Protein AF-A0A1G9A4A7-F1 (afdb_monomer_lite)

Structure (mmCIF, N/CA/C/O backbone):
data_AF-A0A1G9A4A7-F1
#
_entry.id   AF-A0A1G9A4A7-F1
#
loop_
_atom_site.group_PDB
_atom_site.id
_atom_site.type_symbol
_atom_site.label_atom_id
_atom_site.label_alt_id
_atom_site.label_comp_id
_atom_site.label_asym_id
_atom_site.label_entity_id
_atom_site.label_seq_id
_atom_site.pdbx_PDB_ins_code
_atom_site.Cartn_x
_atom_site.Cartn_y
_atom_site.Cartn_z
_atom_site.occupancy
_atom_site.B_iso_or_equiv
_atom_site.auth_seq_id
_atom_site.auth_comp_id
_atom_site.auth_asym_id
_atom_site.auth_atom_id
_atom_site.pdbx_PDB_model_num
ATOM 1 N N . MET A 1 1 ? 52.147 -12.951 17.968 1.00 54.59 1 MET A N 1
ATOM 2 C CA . MET A 1 1 ? 51.588 -13.868 18.990 1.00 54.59 1 MET A CA 1
ATOM 3 C C . MET A 1 1 ? 50.944 -13.161 20.188 1.00 54.59 1 MET A C 1
ATOM 5 O O . MET A 1 1 ? 49.922 -13.643 20.649 1.00 54.59 1 MET A O 1
ATOM 9 N N . LYS A 1 2 ? 51.452 -12.015 20.682 1.00 52.56 2 LYS A N 1
ATOM 10 C CA . LYS A 1 2 ? 50.878 -11.351 21.875 1.00 52.56 2 LYS A CA 1
ATOM 11 C C . LYS A 1 2 ? 49.498 -10.698 21.657 1.00 52.56 2 LYS A C 1
ATOM 13 O O . LYS A 1 2 ? 48.680 -10.694 22.565 1.00 52.56 2 LYS A O 1
ATOM 18 N N . TYR A 1 3 ? 49.202 -10.236 20.440 1.00 58.75 3 TYR A N 1
ATOM 19 C CA . TYR A 1 3 ? 47.901 -9.627 20.108 1.00 58.75 3 TYR A CA 1
ATOM 20 C C . TYR A 1 3 ? 46.824 -10.633 19.677 1.00 58.75 3 TYR A C 1
ATOM 22 O O . TYR A 1 3 ? 45.649 -10.297 19.681 1.00 58.75 3 TYR A O 1
ATOM 30 N N . ILE A 1 4 ? 47.208 -11.877 19.362 1.00 59.34 4 ILE A N 1
ATOM 31 C CA . ILE A 1 4 ? 46.253 -12.955 19.044 1.00 59.34 4 ILE A CA 1
ATOM 32 C C . ILE A 1 4 ? 45.573 -13.445 20.332 1.00 59.34 4 ILE A C 1
ATOM 34 O O . ILE A 1 4 ? 44.373 -13.693 20.337 1.00 59.34 4 ILE A O 1
ATOM 38 N N . LEU A 1 5 ? 46.309 -13.479 21.450 1.00 55.00 5 LEU A N 1
ATOM 39 C CA . LEU A 1 5 ? 45.743 -13.761 22.772 1.00 55.00 5 LEU A CA 1
ATOM 40 C C . LEU A 1 5 ? 44.797 -12.639 23.252 1.00 55.00 5 LEU A C 1
ATOM 42 O O . LEU A 1 5 ? 43.810 -12.913 23.925 1.00 55.00 5 LEU A O 1
ATOM 46 N N . LEU A 1 6 ? 45.068 -11.384 22.868 1.00 52.69 6 LEU A N 1
ATOM 47 C CA . LEU A 1 6 ? 44.241 -10.224 23.226 1.00 52.69 6 LEU A CA 1
ATOM 48 C C . LEU A 1 6 ? 42.925 -10.166 22.421 1.00 52.69 6 LEU A C 1
ATOM 50 O O . LEU A 1 6 ? 41.909 -9.732 22.949 1.00 52.69 6 LEU A O 1
ATOM 54 N N . LEU A 1 7 ? 42.927 -10.643 21.170 1.00 55.94 7 LEU A N 1
ATOM 55 C CA . LEU A 1 7 ? 41.744 -10.686 20.294 1.00 55.94 7 LEU A CA 1
ATOM 56 C C . LEU A 1 7 ? 40.785 -11.848 20.603 1.00 55.94 7 LEU A C 1
ATOM 58 O O . LEU A 1 7 ? 39.607 -11.770 20.274 1.00 55.94 7 LEU A O 1
ATOM 62 N N . MET A 1 8 ? 41.264 -12.908 21.259 1.00 57.53 8 MET A N 1
ATOM 63 C CA . MET A 1 8 ? 40.421 -14.029 21.702 1.00 57.53 8 MET A CA 1
ATOM 64 C C . MET A 1 8 ? 39.713 -13.755 23.039 1.00 57.53 8 MET A C 1
ATOM 66 O O . MET A 1 8 ? 38.726 -14.414 23.354 1.00 57.53 8 MET A O 1
ATOM 70 N N . LEU A 1 9 ? 40.172 -12.763 23.811 1.00 55.56 9 LEU A N 1
ATOM 71 C CA . LEU A 1 9 ? 39.589 -12.414 25.112 1.00 55.56 9 LEU A CA 1
ATOM 72 C C . LEU A 1 9 ? 38.379 -11.466 24.998 1.00 55.56 9 LEU A C 1
ATOM 74 O O . LEU A 1 9 ? 37.577 -11.379 25.923 1.00 55.56 9 LEU A O 1
ATOM 78 N N . SER A 1 10 ? 38.201 -10.794 23.858 1.00 54.38 10 SER A N 1
ATOM 79 C CA . SER A 1 10 ? 37.059 -9.908 23.585 1.00 54.38 10 SER A CA 1
ATOM 80 C C . SER A 1 10 ? 35.889 -10.592 22.864 1.00 54.38 10 SER A C 1
ATOM 82 O O . SER A 1 10 ? 34.804 -10.022 22.799 1.00 54.38 10 SER A O 1
ATOM 84 N N . GLY A 1 11 ? 36.069 -11.819 22.359 1.00 55.72 11 GLY A N 1
ATOM 85 C CA . GLY A 1 11 ? 35.023 -12.580 21.658 1.00 55.72 11 GLY A CA 1
ATOM 86 C C . GLY A 1 11 ? 34.057 -13.356 22.565 1.00 55.72 11 GLY A C 1
ATOM 87 O O . GLY A 1 11 ? 33.063 -13.887 22.081 1.00 55.72 11 GLY A O 1
ATOM 88 N N . PHE A 1 12 ? 34.323 -13.425 23.872 1.00 53.41 12 PHE A N 1
ATOM 89 C CA . PHE A 1 12 ? 33.554 -14.246 24.820 1.00 53.41 12 PHE A CA 1
ATOM 90 C C . PHE A 1 12 ? 32.522 -13.466 25.653 1.00 53.41 12 PHE A C 1
ATOM 92 O O . PHE A 1 12 ? 31.963 -14.012 26.600 1.00 53.41 12 PHE A O 1
ATOM 99 N N . LEU A 1 13 ? 32.249 -12.199 25.313 1.00 53.91 13 LEU A N 1
ATOM 100 C CA . LEU A 1 13 ? 31.362 -11.324 26.094 1.00 53.91 13 LEU A CA 1
ATOM 101 C C . LEU A 1 13 ? 29.993 -11.036 25.453 1.00 53.91 13 LEU A C 1
ATOM 103 O O . LEU A 1 13 ? 29.306 -10.112 25.880 1.00 53.91 13 LEU A O 1
ATOM 107 N N . SER A 1 14 ? 29.564 -11.806 24.448 1.00 50.84 14 SER A N 1
ATOM 108 C CA . SER A 1 14 ? 28.265 -11.574 23.780 1.00 50.84 14 SER A CA 1
ATOM 109 C C . SER A 1 14 ? 27.290 -12.752 23.817 1.00 50.84 14 SER A C 1
ATOM 111 O O . SER A 1 14 ? 26.246 -12.688 23.179 1.00 50.84 14 SER A O 1
ATOM 113 N N . LEU A 1 15 ? 27.562 -13.796 24.607 1.00 57.97 15 LEU A N 1
ATOM 114 C CA . LEU A 1 15 ? 26.616 -14.895 24.843 1.00 57.97 15 LEU A CA 1
ATOM 115 C C . LEU A 1 15 ? 25.898 -14.764 26.196 1.00 57.97 15 LEU A C 1
ATOM 117 O O . LEU A 1 15 ? 25.818 -15.708 26.973 1.00 57.97 15 LEU A O 1
ATOM 121 N N . SER A 1 16 ? 25.324 -13.591 26.454 1.00 54.25 16 SER A N 1
ATOM 122 C CA . SER A 1 16 ? 24.239 -13.456 27.429 1.00 54.25 16 SER A CA 1
ATOM 123 C C . SER A 1 16 ? 22.943 -13.246 26.659 1.00 54.25 16 SER A C 1
ATOM 125 O O . SER A 1 16 ? 22.395 -12.147 26.626 1.00 54.25 16 SER A O 1
ATOM 127 N N . ASN A 1 17 ? 22.441 -14.312 26.028 1.00 54.19 17 ASN A N 1
ATOM 128 C CA . ASN A 1 17 ? 20.994 -14.426 25.895 1.00 54.19 17 ASN A CA 1
ATOM 129 C C . ASN A 1 17 ? 20.485 -14.530 27.327 1.00 54.19 17 ASN A C 1
ATOM 131 O O . ASN A 1 17 ? 20.624 -15.575 27.964 1.00 54.19 17 ASN A O 1
ATOM 135 N N . ALA A 1 18 ? 20.012 -13.405 27.854 1.00 50.34 18 ALA A N 1
ATOM 136 C CA . ALA A 1 18 ? 19.274 -13.384 29.095 1.00 50.34 18 ALA A CA 1
ATOM 137 C C . ALA A 1 18 ? 18.177 -14.444 28.969 1.00 50.34 18 ALA A C 1
ATOM 139 O O . ALA A 1 18 ? 17.316 -14.355 28.091 1.00 50.34 18 ALA A O 1
ATOM 140 N N . MET A 1 19 ? 18.276 -15.478 29.802 1.00 50.22 19 MET A N 1
ATOM 141 C CA . MET A 1 19 ? 17.165 -16.372 30.077 1.00 50.22 19 MET A CA 1
ATOM 142 C C . MET A 1 19 ? 15.978 -15.470 30.397 1.00 50.22 19 MET A C 1
ATOM 144 O O . MET A 1 19 ? 16.070 -14.627 31.291 1.00 50.22 19 MET A O 1
ATOM 148 N N . ALA A 1 20 ? 14.922 -15.575 29.593 1.00 47.34 20 ALA A N 1
ATOM 149 C CA . ALA A 1 20 ? 13.654 -14.956 29.904 1.00 47.34 20 ALA A CA 1
ATOM 150 C C . ALA A 1 20 ? 13.202 -15.564 31.230 1.00 47.34 20 ALA A C 1
ATOM 152 O O . ALA A 1 20 ? 12.761 -16.709 31.275 1.00 47.34 20 ALA A O 1
ATOM 153 N N . ASP A 1 21 ? 13.416 -14.820 32.310 1.00 48.41 21 ASP A N 1
ATOM 154 C CA . ASP A 1 21 ? 12.793 -15.092 33.591 1.00 48.41 21 ASP A CA 1
ATOM 155 C C . ASP A 1 21 ? 11.289 -15.058 33.302 1.00 48.41 21 ASP A C 1
ATOM 157 O O . ASP A 1 21 ? 10.763 -14.029 32.856 1.00 48.41 21 ASP A O 1
ATOM 161 N N . GLU A 1 22 ? 10.612 -16.202 33.420 1.00 54.56 22 GLU A N 1
ATOM 162 C CA . GLU A 1 22 ? 9.156 -16.242 33.386 1.00 54.56 22 GLU A CA 1
ATOM 163 C C . GLU A 1 22 ? 8.681 -15.470 34.611 1.00 54.56 22 GLU A C 1
ATOM 165 O O . GLU A 1 22 ? 8.489 -16.021 35.695 1.00 54.56 22 GLU A O 1
ATOM 170 N N . GLN A 1 23 ? 8.546 -14.154 34.441 1.00 50.25 23 GLN A N 1
ATOM 171 C CA . GLN A 1 23 ? 7.937 -13.288 35.425 1.00 50.25 23 GLN A CA 1
ATOM 172 C C . GLN A 1 23 ? 6.592 -13.928 35.777 1.00 50.25 23 GLN A C 1
ATOM 174 O O . GLN A 1 23 ? 5.769 -14.102 34.868 1.00 50.25 23 GLN A O 1
ATOM 179 N N . PRO A 1 24 ? 6.359 -14.309 37.049 1.00 46.75 24 PRO A N 1
ATOM 180 C CA . PRO A 1 24 ? 5.099 -14.911 37.437 1.00 46.75 24 PRO A CA 1
ATOM 181 C C . PRO A 1 24 ? 4.009 -13.959 36.975 1.00 46.75 24 PRO A C 1
ATOM 183 O O . PRO A 1 24 ? 4.106 -12.754 37.235 1.00 46.75 24 PRO A O 1
ATOM 186 N N . ALA A 1 25 ? 3.052 -14.498 36.209 1.00 54.12 25 ALA A N 1
ATOM 187 C CA . ALA A 1 25 ? 1.962 -13.750 35.610 1.00 54.12 25 ALA A CA 1
ATOM 188 C C . ALA A 1 25 ? 1.386 -12.816 36.671 1.00 54.12 25 ALA A C 1
ATOM 190 O O . ALA A 1 25 ? 0.669 -13.233 37.580 1.00 54.12 25 ALA A O 1
ATOM 191 N N . THR A 1 26 ? 1.784 -11.547 36.593 1.00 51.88 26 THR A N 1
ATOM 192 C CA . THR A 1 26 ? 1.227 -10.517 37.446 1.00 51.88 26 THR A CA 1
ATOM 193 C C . THR A 1 26 ? -0.234 -10.486 37.051 1.00 51.88 26 THR A C 1
ATOM 195 O O . THR A 1 26 ? -0.538 -10.253 35.877 1.00 51.88 26 THR A O 1
ATOM 198 N N . SER A 1 27 ? -1.112 -10.808 38.005 1.00 60.88 27 SER A N 1
ATOM 199 C CA . SER A 1 27 ? -2.559 -10.631 37.894 1.00 60.88 27 SER A CA 1
ATOM 200 C C . SER A 1 27 ? -2.854 -9.371 37.087 1.00 60.88 27 SER A C 1
ATOM 202 O O . SER A 1 27 ? -2.143 -8.381 37.295 1.00 60.88 27 SER A O 1
ATOM 204 N N . PRO A 1 28 ? -3.833 -9.397 36.160 1.00 51.78 28 PRO A N 1
ATOM 205 C CA . PRO A 1 28 ? -4.072 -8.288 35.249 1.00 51.78 28 PRO A CA 1
ATOM 206 C C . PRO A 1 28 ? -4.116 -7.010 36.071 1.00 51.78 28 PRO A C 1
ATOM 208 O O . PRO A 1 28 ? -4.966 -6.859 36.944 1.00 51.78 28 PRO A O 1
ATOM 211 N N . ALA A 1 29 ? -3.116 -6.155 35.862 1.00 57.19 29 ALA A N 1
ATOM 212 C CA . ALA A 1 29 ? -3.030 -4.877 36.530 1.00 57.19 29 ALA A CA 1
ATOM 213 C C . ALA A 1 29 ? -4.216 -4.058 36.028 1.00 57.19 29 ALA A C 1
ATOM 215 O O . ALA A 1 29 ? -4.135 -3.402 34.987 1.00 57.19 29 ALA A O 1
ATOM 216 N N . GLU A 1 30 ? -5.343 -4.162 36.728 1.00 57.41 30 GLU A N 1
ATOM 217 C CA . GLU A 1 30 ? -6.481 -3.284 36.549 1.00 57.41 30 GLU A CA 1
ATOM 218 C C . GLU A 1 30 ? -5.954 -1.849 36.652 1.00 57.41 30 GLU A C 1
ATOM 220 O O . GLU A 1 30 ? -5.438 -1.419 37.682 1.00 57.41 30 GLU A O 1
ATOM 225 N N . GLY A 1 31 ? -6.004 -1.124 35.532 1.00 63.59 31 GLY A N 1
ATOM 226 C CA . GLY A 1 31 ? -5.773 0.317 35.508 1.00 63.59 31 GLY A CA 1
ATOM 227 C C . GLY A 1 31 ? -4.380 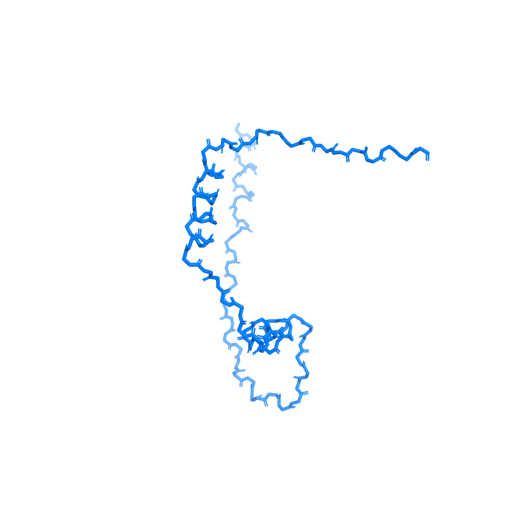0.817 35.118 1.00 63.59 31 GLY A C 1
ATOM 228 O O . GLY A 1 31 ? -4.155 2.023 35.223 1.00 63.59 31 GLY A O 1
ATOM 229 N N . LYS A 1 32 ? -3.443 -0.007 34.617 1.00 73.94 32 LYS A N 1
ATOM 230 C CA . LYS A 1 32 ? -2.216 0.577 34.035 1.00 73.94 32 LYS A CA 1
ATOM 231 C C . LYS A 1 32 ? -2.534 1.219 32.681 1.00 73.94 32 LYS A C 1
ATOM 233 O O . LYS A 1 32 ? -2.799 0.524 31.703 1.00 73.94 32 LYS A O 1
ATOM 238 N N . ALA A 1 33 ? -2.484 2.551 32.628 1.00 83.62 33 ALA A N 1
ATOM 239 C CA . ALA A 1 33 ? -2.587 3.296 31.379 1.00 83.62 33 ALA A CA 1
ATOM 240 C C . ALA A 1 33 ? -1.541 2.795 30.368 1.00 83.62 33 ALA A C 1
ATOM 242 O O . ALA A 1 33 ? -0.385 2.543 30.724 1.00 83.62 33 ALA A O 1
ATOM 243 N N . LEU A 1 34 ? -1.958 2.652 29.108 1.00 87.81 34 LEU A N 1
ATOM 244 C CA . LEU A 1 34 ? -1.072 2.237 28.024 1.00 87.81 34 LEU A CA 1
ATOM 245 C C . LEU A 1 34 ? 0.080 3.234 27.878 1.00 87.81 34 LEU A C 1
ATOM 247 O O . LEU A 1 34 ? -0.132 4.450 27.891 1.00 87.81 34 LEU A O 1
ATOM 251 N N . SER A 1 35 ? 1.294 2.729 27.672 1.00 94.94 35 SER A N 1
ATOM 252 C CA . SER A 1 35 ? 2.411 3.584 27.275 1.00 94.94 35 SER A CA 1
ATOM 253 C C . SER A 1 35 ? 2.111 4.260 25.928 1.00 94.94 35 SER A C 1
ATOM 255 O O . SER A 1 35 ? 1.329 3.723 25.136 1.00 94.94 35 SER A O 1
ATOM 257 N N . PRO A 1 36 ? 2.743 5.403 25.608 1.00 95.75 36 PRO A N 1
ATOM 258 C CA . PRO A 1 36 ? 2.563 6.050 24.309 1.00 95.75 36 PRO A CA 1
ATOM 259 C C . PRO A 1 36 ? 2.782 5.092 23.128 1.00 95.75 36 PRO A C 1
ATOM 261 O O . PRO A 1 36 ? 1.986 5.068 22.194 1.00 95.75 36 PRO A O 1
A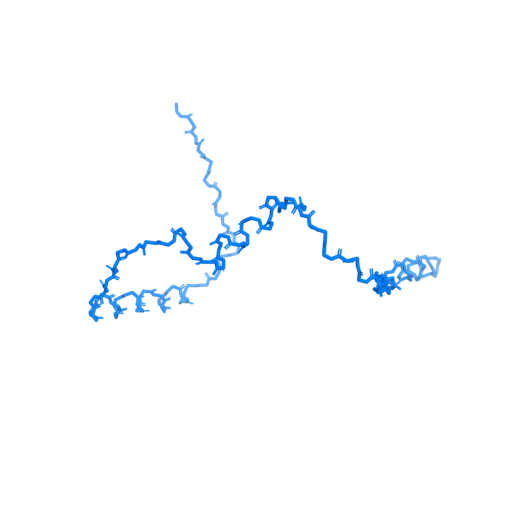TOM 264 N N . THR A 1 37 ? 3.797 4.227 23.200 1.00 96.19 37 THR A N 1
ATOM 265 C CA . THR A 1 37 ? 4.060 3.204 22.176 1.00 96.19 37 THR A CA 1
ATOM 266 C C . THR A 1 37 ? 2.902 2.218 22.032 1.00 96.19 37 THR A C 1
ATOM 268 O O . THR A 1 37 ? 2.491 1.909 20.917 1.00 96.19 37 THR A O 1
ATOM 271 N N . GLN A 1 38 ? 2.344 1.739 23.147 1.00 96.06 38 GLN A N 1
ATOM 272 C CA . GLN A 1 38 ? 1.205 0.818 23.121 1.00 96.06 38 GLN A CA 1
ATOM 273 C C . GLN A 1 38 ? -0.045 1.477 22.526 1.00 96.06 38 GLN A C 1
ATOM 275 O O . GLN A 1 38 ? -0.782 0.826 21.791 1.00 96.06 38 GLN A O 1
ATOM 280 N N . GLN A 1 39 ? -0.258 2.769 22.788 1.00 94.81 39 GLN A N 1
ATOM 281 C CA . GLN A 1 39 ? -1.360 3.529 22.195 1.00 94.81 39 GLN A CA 1
ATOM 282 C C . GLN A 1 39 ? -1.210 3.659 20.672 1.00 94.81 39 GLN A C 1
ATOM 284 O O . GLN A 1 39 ? -2.181 3.451 19.949 1.00 94.81 39 GLN A O 1
ATOM 289 N N . TRP A 1 40 ? -0.001 3.934 20.168 1.00 95.81 40 TRP A N 1
ATOM 290 C CA . TRP A 1 40 ? 0.264 3.999 18.724 1.00 95.81 40 TRP A CA 1
ATOM 291 C C . TRP A 1 40 ? 0.061 2.654 18.024 1.00 95.81 40 TRP A C 1
ATOM 293 O O . TRP A 1 40 ? -0.564 2.604 16.966 1.00 95.81 40 TRP A O 1
ATOM 303 N N . LEU A 1 41 ? 0.539 1.562 18.623 1.00 96.44 41 LEU A N 1
ATOM 304 C CA . LEU A 1 41 ? 0.325 0.218 18.081 1.00 96.44 41 LEU A CA 1
ATOM 305 C C . LEU A 1 41 ? -1.161 -0.157 18.071 1.00 96.44 41 LEU A C 1
ATOM 307 O O . LEU A 1 41 ? -1.642 -0.737 17.099 1.00 96.44 41 LEU A O 1
ATOM 311 N N . GLU A 1 42 ? -1.907 0.212 19.114 1.00 95.94 42 GLU A N 1
ATOM 312 C CA . GLU A 1 42 ? -3.355 0.010 19.147 1.00 95.94 42 GLU A CA 1
ATOM 313 C C . GLU A 1 42 ? -4.072 0.844 18.078 1.00 95.94 42 GLU A C 1
ATOM 315 O O . GLU A 1 42 ? -4.965 0.340 17.401 1.00 95.94 42 GLU A O 1
ATOM 320 N N . LEU A 1 43 ? -3.661 2.094 17.858 1.00 95.19 43 LEU A N 1
ATOM 321 C CA . LEU A 1 43 ? -4.208 2.944 16.799 1.00 95.19 43 LEU A CA 1
ATOM 322 C C . LEU A 1 43 ? -3.981 2.332 15.407 1.00 95.19 43 LEU A C 1
ATOM 324 O O . LEU A 1 43 ? -4.918 2.246 14.613 1.00 95.19 43 LEU A O 1
ATOM 328 N N . GLN A 1 44 ? -2.762 1.854 15.138 1.00 95.75 44 GLN A N 1
ATOM 329 C CA . GLN A 1 44 ? -2.407 1.193 13.879 1.00 95.75 44 GLN A CA 1
ATOM 330 C C . GLN A 1 44 ? -3.200 -0.099 13.669 1.00 95.75 44 GLN A C 1
ATOM 332 O O . GLN A 1 44 ? -3.792 -0.290 12.610 1.00 95.75 44 GLN A O 1
ATOM 337 N N . ARG A 1 45 ? -3.248 -0.974 14.683 1.00 95.88 45 ARG A N 1
ATOM 338 C CA . ARG A 1 45 ? -3.937 -2.269 14.600 1.00 95.88 45 ARG A CA 1
ATOM 339 C C . ARG A 1 45 ? -5.448 -2.119 14.499 1.00 95.88 45 ARG A C 1
ATOM 341 O O . ARG A 1 45 ? -6.088 -2.859 13.761 1.00 95.88 45 ARG A O 1
ATOM 348 N N . SER A 1 46 ? -6.021 -1.201 15.270 1.00 96.44 46 SER A N 1
ATOM 349 C CA . SER A 1 46 ? -7.470 -1.019 15.312 1.00 96.44 46 SER A CA 1
ATOM 350 C C . SER A 1 46 ? -8.017 -0.381 14.039 1.00 96.44 46 SER A C 1
ATOM 352 O O . SER A 1 46 ? -9.210 -0.500 13.773 1.00 96.44 46 SER A O 1
ATOM 354 N N . GLY A 1 47 ? -7.180 0.333 13.277 1.00 93.38 47 GLY A N 1
ATOM 355 C CA . GLY A 1 47 ? -7.611 1.046 12.077 1.00 93.38 47 GLY A CA 1
ATOM 356 C C . GLY A 1 47 ? -8.637 2.147 12.359 1.00 93.38 47 GLY A C 1
ATOM 357 O O . GLY A 1 47 ? -9.225 2.674 11.423 1.00 93.38 47 GLY A O 1
ATOM 358 N N . LYS A 1 48 ? -8.854 2.532 13.627 1.00 94.50 48 LYS A N 1
ATOM 359 C CA . LYS A 1 48 ? -9.864 3.533 14.020 1.00 94.50 48 LYS A CA 1
ATOM 3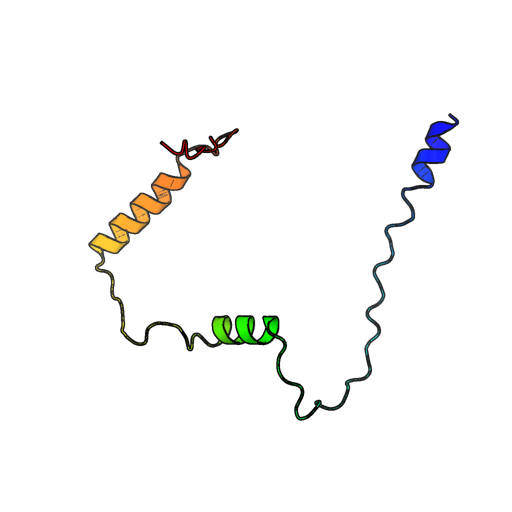60 C C . LYS A 1 48 ? -9.619 4.910 13.402 1.00 94.50 48 LYS A C 1
ATOM 362 O O . LYS A 1 48 ? -10.553 5.691 13.275 1.00 94.50 48 LYS A O 1
ATOM 367 N N . SER A 1 49 ? -8.373 5.200 13.029 1.00 94.31 49 SER A N 1
ATOM 368 C CA . SER A 1 49 ? -7.988 6.428 12.325 1.00 94.31 49 SER A CA 1
ATOM 369 C C . SER A 1 49 ? -8.029 6.310 10.799 1.00 94.31 49 SER A C 1
ATOM 371 O O . SER A 1 49 ? -7.733 7.290 10.119 1.00 94.31 49 SER A O 1
ATOM 373 N N . ALA A 1 50 ? -8.357 5.142 10.240 1.00 93.69 50 ALA A N 1
ATOM 374 C CA . ALA A 1 50 ? -8.544 4.999 8.801 1.00 93.69 50 ALA A CA 1
ATOM 375 C C . ALA A 1 50 ? -9.802 5.757 8.342 1.00 93.69 50 ALA A C 1
ATOM 377 O O . ALA A 1 50 ? -10.755 5.932 9.102 1.00 93.69 50 ALA A O 1
ATOM 378 N N . SER A 1 51 ? -9.812 6.202 7.082 1.00 94.44 51 SER A N 1
ATOM 379 C CA . SER A 1 51 ? -10.993 6.842 6.493 1.00 94.44 51 SER A CA 1
ATOM 380 C C . SER A 1 51 ? -12.191 5.891 6.521 1.00 94.44 51 SER A C 1
ATOM 382 O O . SER A 1 51 ? -12.086 4.746 6.085 1.00 94.44 51 SER A O 1
ATOM 384 N N . SER A 1 52 ? -13.345 6.383 6.971 1.00 94.12 52 SER A N 1
ATOM 385 C CA . SER A 1 52 ? -14.619 5.661 6.889 1.00 94.12 52 SER A CA 1
ATOM 386 C C . SER A 1 52 ? -15.241 5.704 5.490 1.00 94.12 52 SER A C 1
ATOM 388 O O . SER A 1 52 ? -16.173 4.953 5.206 1.00 94.12 52 SER A O 1
ATOM 390 N N . HIS A 1 53 ? -14.746 6.582 4.613 1.00 95.94 53 HIS A N 1
ATOM 391 C CA . HIS A 1 53 ? -15.239 6.709 3.250 1.00 95.94 53 HIS A CA 1
ATOM 392 C C . HIS A 1 53 ? -14.486 5.753 2.314 1.00 95.94 53 HIS A C 1
ATOM 394 O O . HIS A 1 53 ? -13.252 5.838 2.247 1.00 95.94 53 HIS A O 1
ATOM 400 N N . PRO A 1 54 ? -15.192 4.884 1.562 1.00 94.12 54 PRO A N 1
ATOM 401 C CA . PRO A 1 54 ? -14.573 4.059 0.534 1.00 94.12 54 PRO A CA 1
ATOM 402 C C . PRO A 1 54 ? -13.856 4.925 -0.504 1.00 94.12 54 PRO A C 1
ATOM 404 O O . PRO A 1 54 ? -14.425 5.882 -1.019 1.00 94.12 54 PRO A O 1
ATOM 407 N N . GLN A 1 55 ? -12.620 4.567 -0.842 1.00 93.19 55 GLN A N 1
ATOM 408 C CA . GLN A 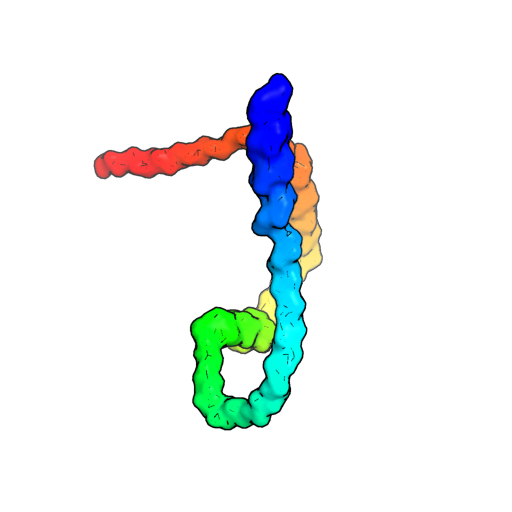1 55 ? -11.843 5.236 -1.889 1.00 93.19 55 GLN A CA 1
ATOM 409 C C . GLN A 1 55 ? -11.596 4.250 -3.036 1.00 93.19 55 GLN A C 1
ATOM 411 O O . GLN A 1 55 ? -10.512 3.669 -3.122 1.00 93.19 55 GLN A O 1
ATOM 416 N N . PRO A 1 56 ? -12.616 3.973 -3.874 1.00 94.69 56 PRO A N 1
ATOM 417 C CA . PRO A 1 56 ? -12.467 3.039 -4.977 1.00 94.69 56 PRO A CA 1
ATOM 418 C C . PRO A 1 56 ? -11.528 3.617 -6.037 1.00 94.69 56 PRO A C 1
ATOM 420 O O . PRO A 1 56 ? -11.580 4.801 -6.369 1.00 94.69 56 PRO A O 1
ATOM 423 N N . ILE A 1 57 ? -10.692 2.752 -6.600 1.00 94.69 57 ILE A N 1
ATOM 424 C CA . ILE A 1 57 ? -9.811 3.072 -7.721 1.00 94.69 57 ILE A CA 1
ATOM 425 C C . ILE A 1 57 ? -10.353 2.326 -8.941 1.00 94.69 57 ILE A C 1
ATOM 427 O O . ILE A 1 57 ? -10.691 1.145 -8.840 1.00 94.69 57 ILE A O 1
ATOM 431 N N . SER A 1 58 ? -10.466 3.002 -10.087 1.00 97.19 58 SER A N 1
ATOM 432 C CA . SER A 1 58 ? -10.882 2.340 -11.327 1.00 97.19 58 SER A CA 1
ATOM 433 C C . SER A 1 58 ? -9.831 1.321 -11.780 1.00 97.19 58 SER A C 1
ATOM 435 O O . SER A 1 58 ? -8.643 1.472 -11.491 1.00 97.19 58 SER A O 1
ATOM 437 N N . GLY A 1 59 ? -10.251 0.297 -12.529 1.00 96.31 59 GLY A N 1
ATOM 438 C CA . GLY A 1 59 ? -9.327 -0.719 -13.052 1.00 96.31 59 GLY A CA 1
ATOM 439 C C . GLY A 1 59 ? -8.178 -0.113 -13.868 1.00 96.31 59 GLY A C 1
ATOM 440 O O . GLY A 1 59 ? -7.020 -0.419 -13.619 1.00 96.31 59 GLY A O 1
ATOM 441 N N . GLU A 1 60 ? -8.477 0.842 -14.751 1.00 97.56 60 GLU A N 1
ATOM 442 C CA . GLU A 1 60 ? -7.468 1.536 -15.567 1.00 97.56 60 GLU A CA 1
ATOM 443 C C . GLU A 1 60 ? -6.439 2.313 -14.725 1.00 97.56 60 GLU A C 1
ATOM 445 O O . GLU A 1 60 ? -5.235 2.314 -15.017 1.00 97.56 60 GLU A O 1
ATOM 450 N N . VAL A 1 61 ? -6.891 2.966 -13.648 1.00 97.69 61 VAL A N 1
ATOM 451 C CA . VAL A 1 61 ? -5.987 3.666 -12.729 1.00 97.69 61 VAL A CA 1
ATOM 452 C C . VAL A 1 61 ? -5.149 2.655 -11.947 1.00 97.69 61 VAL A C 1
ATOM 454 O O . VAL A 1 61 ? -3.945 2.867 -11.801 1.00 97.69 61 VAL A O 1
ATOM 457 N N . MET A 1 62 ? -5.734 1.538 -11.505 1.00 97.56 62 MET A N 1
ATOM 458 C CA . MET A 1 62 ? -4.999 0.457 -10.841 1.00 97.56 62 MET A CA 1
ATOM 459 C C . MET A 1 62 ? -3.908 -0.125 -11.751 1.00 97.56 62 MET A C 1
ATOM 461 O O . MET A 1 62 ? -2.767 -0.275 -11.315 1.00 97.56 62 MET A O 1
ATOM 465 N N . ASP A 1 63 ? -4.211 -0.357 -13.029 1.00 98.25 63 ASP A N 1
ATOM 466 C CA . ASP A 1 63 ? -3.238 -0.828 -14.019 1.00 98.25 63 ASP A CA 1
ATOM 467 C C . ASP A 1 63 ? -2.079 0.156 -14.183 1.00 98.25 63 ASP A C 1
ATOM 469 O O . ASP A 1 63 ? -0.911 -0.233 -14.256 1.00 98.25 63 ASP A O 1
ATOM 473 N N . SER A 1 64 ? -2.390 1.450 -14.222 1.00 98.06 64 SER A N 1
ATOM 474 C CA . SER A 1 64 ? -1.389 2.511 -14.335 1.00 98.06 64 SER A CA 1
ATOM 475 C C . SER A 1 64 ? -0.501 2.594 -13.089 1.00 98.06 64 SER A C 1
ATOM 477 O O . SER A 1 64 ? 0.721 2.725 -13.203 1.00 98.06 64 SER A O 1
ATOM 479 N N . VAL A 1 65 ? -1.090 2.457 -11.896 1.00 97.75 65 VAL A N 1
ATOM 480 C CA . VAL A 1 65 ? -0.359 2.386 -10.622 1.00 97.75 65 VAL A CA 1
ATOM 481 C C . VAL A 1 65 ? 0.554 1.162 -10.596 1.00 97.75 65 VAL A C 1
ATOM 483 O O . VAL A 1 65 ? 1.731 1.298 -10.258 1.00 97.75 65 VAL A O 1
ATOM 486 N N . HIS A 1 66 ? 0.052 -0.000 -11.013 1.00 97.69 66 HIS A N 1
ATOM 487 C CA . HIS A 1 66 ? 0.818 -1.241 -11.053 1.00 97.69 66 HIS A CA 1
ATOM 488 C C . HIS A 1 66 ? 1.995 -1.156 -12.036 1.00 97.69 66 HIS A C 1
ATOM 490 O O . HIS A 1 66 ? 3.130 -1.457 -11.671 1.00 97.69 66 HIS A O 1
ATOM 496 N N . LYS A 1 67 ? 1.769 -0.645 -13.254 1.00 98.25 67 LYS A N 1
ATOM 497 C CA . LYS A 1 67 ? 2.839 -0.398 -14.237 1.00 98.25 67 LYS A CA 1
ATOM 498 C C . LYS A 1 67 ? 3.918 0.532 -13.683 1.00 98.25 67 LYS A C 1
ATOM 500 O O . LYS A 1 67 ? 5.105 0.254 -13.835 1.00 98.25 67 LYS A O 1
ATOM 505 N N . ARG A 1 68 ? 3.526 1.625 -13.018 1.00 97.94 68 ARG A N 1
ATOM 506 C CA . ARG A 1 68 ? 4.477 2.557 -12.391 1.00 97.94 68 ARG A CA 1
ATOM 507 C C . ARG A 1 68 ? 5.274 1.888 -11.271 1.00 97.94 68 ARG A C 1
ATOM 509 O O . ARG A 1 68 ? 6.474 2.129 -11.173 1.00 97.94 68 ARG A O 1
ATOM 516 N N . TYR A 1 69 ? 4.621 1.070 -10.447 1.00 96.81 69 TYR A N 1
ATOM 517 C CA . TYR A 1 69 ? 5.277 0.315 -9.382 1.00 96.81 69 TYR A CA 1
ATOM 518 C C . TYR A 1 69 ? 6.355 -0.610 -9.951 1.00 96.81 69 TYR A C 1
ATOM 520 O O . TYR A 1 69 ? 7.509 -0.501 -9.546 1.00 96.81 69 TYR A O 1
ATOM 528 N N . LEU A 1 70 ? 6.026 -1.421 -10.962 1.00 97.75 70 LEU A N 1
ATOM 529 C CA . LEU A 1 70 ? 7.004 -2.289 -11.626 1.00 97.75 70 LEU A CA 1
ATOM 530 C C . LEU A 1 70 ? 8.175 -1.495 -12.213 1.00 97.75 70 LEU A C 1
ATOM 532 O O . LEU A 1 70 ? 9.332 -1.819 -11.955 1.00 97.75 70 LEU A O 1
ATOM 536 N N . LYS A 1 71 ? 7.880 -0.393 -12.910 1.00 97.56 71 LYS A N 1
ATOM 537 C CA . LYS A 1 71 ? 8.900 0.480 -13.502 1.00 97.56 71 LYS A CA 1
ATOM 538 C C . LYS A 1 71 ? 9.874 1.057 -12.469 1.00 97.56 71 LYS A C 1
ATOM 540 O O . LYS A 1 71 ? 11.022 1.334 -12.802 1.00 97.56 71 LYS A O 1
ATOM 545 N N . SER A 1 72 ? 9.444 1.256 -11.221 1.00 94.25 72 SER A N 1
ATOM 546 C CA . SER A 1 72 ? 10.317 1.807 -10.175 1.00 94.25 72 SER A CA 1
ATOM 547 C C . SER A 1 72 ? 11.485 0.879 -9.816 1.00 94.25 72 SER A C 1
ATOM 549 O O . SER A 1 72 ? 12.549 1.371 -9.453 1.00 94.25 72 SER A O 1
ATOM 551 N N . PHE A 1 73 ? 11.328 -0.436 -10.008 1.00 94.81 73 PHE A N 1
ATOM 552 C CA . PHE A 1 73 ? 12.378 -1.432 -9.762 1.00 94.81 73 PHE A CA 1
ATOM 553 C C . PHE A 1 73 ? 13.361 -1.593 -10.921 1.00 94.81 73 PHE A C 1
ATOM 555 O O . PHE A 1 73 ? 14.393 -2.236 -10.763 1.00 94.81 73 PHE A O 1
ATOM 562 N N . GLU A 1 74 ? 13.073 -1.013 -12.087 1.00 96.31 74 GLU A N 1
ATOM 563 C CA . GLU A 1 74 ? 13.986 -1.054 -13.236 1.00 96.31 74 GLU A CA 1
ATOM 564 C C . GLU A 1 74 ? 15.200 -0.132 -13.045 1.00 96.31 74 GLU A C 1
ATOM 566 O O . GLU A 1 74 ? 16.162 -0.192 -13.812 1.00 96.31 74 GLU A O 1
ATOM 571 N N . LYS A 1 75 ? 15.156 0.764 -12.051 1.00 90.88 75 LYS A N 1
ATOM 572 C CA . LYS A 1 75 ? 16.259 1.670 -11.735 1.00 90.88 75 LYS A CA 1
ATOM 573 C C . LYS A 1 75 ? 17.178 1.031 -10.691 1.00 90.88 75 LYS A C 1
ATOM 575 O O . LYS A 1 75 ? 16.681 0.562 -9.668 1.00 90.88 75 LYS A O 1
ATOM 580 N N . PRO A 1 76 ? 18.506 1.022 -10.913 1.00 91.94 76 PRO A N 1
ATOM 581 C CA . PRO A 1 76 ? 19.437 0.552 -9.899 1.00 91.94 76 PRO A CA 1
ATOM 582 C C . PRO A 1 76 ? 19.381 1.467 -8.675 1.00 91.94 76 PRO A C 1
ATOM 584 O O . PRO A 1 76 ? 19.100 2.662 -8.791 1.00 91.94 76 PRO A O 1
ATOM 587 N N . ILE A 1 77 ? 19.684 0.901 -7.508 1.00 90.12 77 ILE A N 1
ATOM 588 C CA . ILE A 1 77 ? 19.869 1.683 -6.286 1.00 90.12 77 ILE A CA 1
ATOM 589 C C . ILE A 1 77 ? 21.101 2.578 -6.495 1.00 90.12 77 ILE A C 1
ATOM 591 O O . ILE A 1 77 ? 22.171 2.044 -6.797 1.00 90.12 77 ILE A O 1
ATOM 595 N N . PRO A 1 78 ? 20.98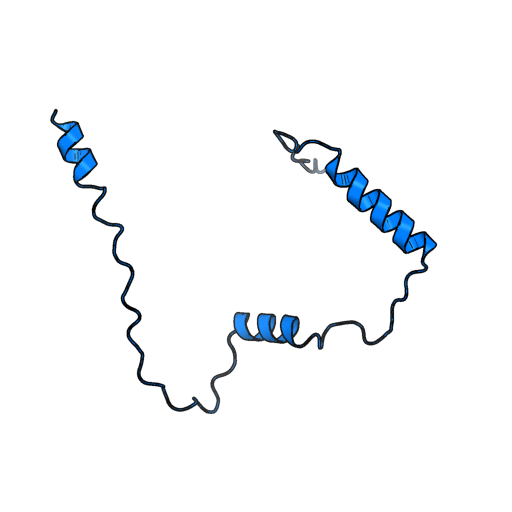1 3.911 -6.361 1.00 91.19 78 PRO A N 1
ATOM 596 C CA . PRO A 1 78 ? 22.130 4.803 -6.434 1.00 91.19 78 PRO A CA 1
ATOM 597 C C . PRO A 1 78 ? 23.167 4.464 -5.359 1.00 91.19 78 PRO A C 1
ATOM 599 O O . PRO A 1 78 ? 22.809 4.193 -4.213 1.00 91.19 78 PRO A O 1
ATOM 602 N N . GLU A 1 79 ? 24.453 4.531 -5.706 1.00 93.25 79 GLU A N 1
ATOM 603 C CA . GLU A 1 79 ? 25.539 4.361 -4.728 1.00 93.25 79 GLU A CA 1
ATOM 604 C C . GLU A 1 79 ? 25.590 5.523 -3.727 1.00 93.25 79 GLU A C 1
ATOM 606 O O . GLU A 1 79 ? 25.972 5.347 -2.571 1.00 93.25 79 GLU A O 1
ATOM 611 N N . LEU A 1 80 ? 25.177 6.714 -4.170 1.00 92.00 80 LEU A N 1
ATOM 612 C CA . LEU A 1 80 ? 25.138 7.941 -3.387 1.00 92.00 80 LEU A CA 1
ATOM 613 C C . LEU A 1 80 ? 23.831 8.684 -3.676 1.00 92.00 80 LEU A C 1
ATOM 615 O O . LEU A 1 80 ? 23.377 8.740 -4.819 1.00 92.00 80 LEU A O 1
ATOM 619 N N . TYR A 1 81 ? 23.252 9.281 -2.638 1.00 89.38 81 TYR A N 1
ATOM 620 C CA . TYR A 1 81 ? 22.136 10.214 -2.762 1.00 89.38 81 TYR A CA 1
ATOM 621 C C . TYR A 1 81 ? 22.660 11.629 -2.555 1.00 89.38 81 TYR A C 1
ATOM 623 O O . TYR A 1 81 ? 23.340 11.904 -1.562 1.00 89.38 81 TYR A O 1
ATOM 631 N N . GLU A 1 82 ? 22.344 12.528 -3.482 1.00 87.06 82 GLU A N 1
ATOM 632 C CA . GLU A 1 82 ? 22.651 13.944 -3.316 1.00 87.06 82 GLU A CA 1
ATOM 633 C C . GLU A 1 82 ? 21.841 14.501 -2.141 1.00 87.06 82 GLU A C 1
ATOM 635 O O . GLU A 1 82 ? 20.634 14.276 -2.021 1.00 87.06 82 GLU A O 1
ATOM 640 N N . ARG A 1 83 ? 22.517 15.210 -1.234 1.00 84.31 83 ARG A N 1
ATOM 641 C CA . ARG A 1 83 ? 21.847 15.975 -0.186 1.00 84.31 83 ARG A CA 1
ATOM 642 C C . ARG A 1 83 ? 21.611 17.369 -0.731 1.00 84.31 83 ARG A C 1
ATOM 644 O O . ARG A 1 83 ? 22.561 18.139 -0.840 1.00 84.31 83 ARG A O 1
ATOM 651 N N . GLU A 1 84 ? 20.359 17.704 -1.008 1.00 80.25 84 GLU A N 1
ATOM 652 C CA . GLU A 1 84 ? 20.010 19.093 -1.274 1.00 80.25 84 GLU A CA 1
ATOM 653 C C . GLU A 1 84 ? 20.297 19.924 -0.020 1.00 80.25 84 GLU A C 1
ATOM 655 O O . GLU A 1 84 ? 19.696 19.740 1.040 1.00 80.25 84 GLU A O 1
ATOM 660 N N . THR A 1 85 ? 21.284 20.809 -0.115 1.00 77.75 85 THR A N 1
ATOM 661 C CA . THR A 1 85 ? 21.474 21.871 0.863 1.00 77.75 85 THR A CA 1
ATOM 662 C C . THR A 1 85 ? 20.537 22.995 0.465 1.00 77.75 85 THR A C 1
ATOM 664 O O . THR A 1 85 ? 20.761 23.631 -0.563 1.0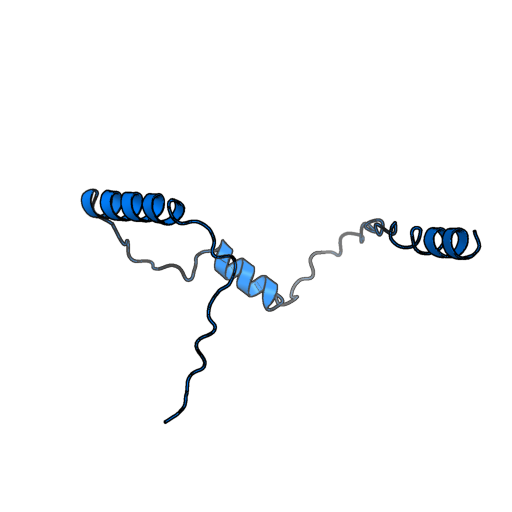0 77.75 85 THR A O 1
ATOM 667 N N . SER A 1 86 ? 19.488 23.242 1.250 1.00 73.75 86 SER A N 1
ATOM 668 C CA . SER A 1 86 ? 18.665 24.438 1.085 1.00 73.75 86 SER A CA 1
ATOM 669 C C . SER A 1 86 ? 19.554 25.667 1.273 1.00 73.75 86 SER A C 1
ATOM 671 O O . SER A 1 86 ? 19.855 26.061 2.399 1.00 73.75 86 SER A O 1
ATOM 673 N N . THR A 1 87 ? 20.032 26.248 0.176 1.00 69.88 87 THR A N 1
ATOM 674 C CA . THR A 1 87 ? 20.736 27.525 0.206 1.00 69.88 87 THR A CA 1
ATOM 675 C C . THR A 1 87 ? 19.683 28.595 0.463 1.00 69.88 87 THR A C 1
ATOM 677 O O . THR A 1 87 ? 18.912 28.943 -0.428 1.00 69.88 87 THR A O 1
ATOM 680 N N . THR A 1 88 ? 19.586 29.057 1.707 1.00 69.31 88 THR A N 1
ATOM 681 C CA . THR A 1 88 ? 18.758 30.211 2.072 1.00 69.31 88 THR A CA 1
ATOM 682 C C . THR A 1 88 ? 19.273 31.434 1.310 1.00 69.31 88 THR A C 1
ATOM 684 O O . THR A 1 88 ? 20.418 31.838 1.519 1.00 69.31 88 THR A O 1
ATOM 687 N N . HIS A 1 89 ? 18.449 31.977 0.411 1.00 56.09 89 HIS A N 1
ATOM 688 C CA . HIS A 1 89 ? 18.645 33.293 -0.203 1.00 56.09 89 HIS A CA 1
ATOM 689 C C . HIS A 1 89 ? 18.156 34.407 0.723 1.00 56.09 89 HIS A C 1
ATOM 691 O O . HIS A 1 89 ? 17.148 34.177 1.432 1.00 56.09 89 HIS A O 1
#

Secondary structure (DSSP, 8-state):
-HHHHHHHSSTTS----------------TT-PPPHHHHHHHHHHH-TTS-SS-----HHHHHHHHHHHHHHTTSPPPSS---------

Foldseek 3Di:
DVVVVVVVVVVPPPPPPPDPPPPPPDDPPPDDDDDPVRVVVCCVVVVPVPDPDDDDDDPVRVVVVVVVVVVVVVDDDDPDDDDDDPPDD

Organism: NCBI:txid492660

InterPro domains:
  IPR022053 Protein of unknown function DUF3613 [PF12266] (21-83)

Radius of gyration: 26.7 Å; chains: 1; bounding box: 67×50×54 Å

pLDDT: mean 78.67, std 19.27, range [46.75, 98.25]

Sequence (89 aa):
MKYILLLMLSGFLSLSNAMADEQPATSPAEGKALSPTQQWLELQRSGKSASSHPQPISGEVMDSVHKRYLKSFEKPIPELYERETSTTH